Protein AF-A0A0C1TWB6-F1 (afdb_monomer_lite)

pLDDT: mean 83.45, std 16.34, range [45.53, 97.56]

Radius of gyration: 13.62 Å; chains: 1; bounding box: 22×37×39 Å

Organism: NCBI:txid1418104

Structure (mmCIF, N/CA/C/O backbone):
data_AF-A0A0C1TWB6-F1
#
_entry.id   AF-A0A0C1TWB6-F1
#
loop_
_atom_site.group_PDB
_atom_site.id
_atom_site.type_symbol
_atom_site.label_atom_id
_atom_site.label_alt_id
_atom_site.label_comp_id
_atom_site.label_asym_id
_atom_site.label_entity_id
_atom_site.label_seq_id
_atom_site.pdbx_PDB_ins_code
_atom_site.Car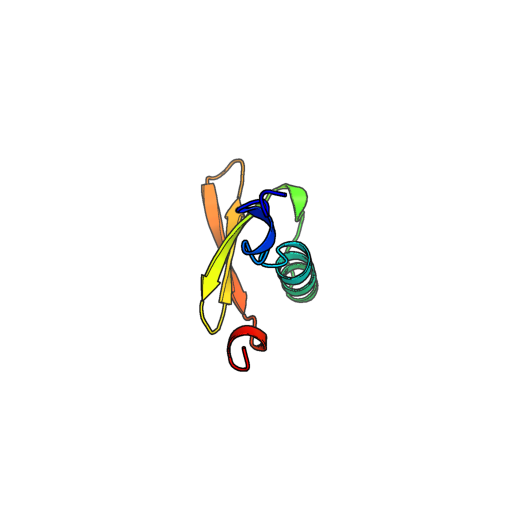tn_x
_atom_site.Cartn_y
_atom_site.Cartn_z
_atom_site.occupancy
_atom_site.B_iso_or_equiv
_atom_site.auth_seq_id
_atom_site.auth_comp_id
_atom_site.auth_asym_id
_atom_site.auth_atom_id
_atom_site.pdbx_PDB_model_num
ATOM 1 N N . MET A 1 1 ? 3.610 28.619 25.501 1.00 45.53 1 MET A N 1
ATOM 2 C CA . MET A 1 1 ? 3.978 27.343 24.848 1.00 45.53 1 MET A CA 1
ATOM 3 C C . MET A 1 1 ? 2.874 26.979 23.868 1.00 45.53 1 MET A C 1
ATOM 5 O O . MET A 1 1 ? 1.807 26.573 24.305 1.00 45.53 1 MET A O 1
ATOM 9 N N . GLY A 1 2 ? 3.074 27.216 22.570 1.00 53.12 2 GLY A N 1
ATOM 10 C CA . GLY A 1 2 ? 2.095 26.828 21.553 1.00 53.12 2 GLY A CA 1
ATOM 11 C C . GLY A 1 2 ? 2.199 25.331 21.287 1.00 53.12 2 GLY A C 1
ATOM 12 O O . GLY A 1 2 ? 3.270 24.855 20.916 1.00 53.12 2 GLY A O 1
ATOM 13 N N . LYS A 1 3 ? 1.117 24.577 21.500 1.00 58.75 3 LYS A N 1
ATOM 14 C CA . LYS A 1 3 ? 1.037 23.208 20.986 1.00 58.75 3 LYS A CA 1
ATOM 15 C C . LYS A 1 3 ? 1.019 23.284 19.461 1.00 58.75 3 LYS A C 1
ATOM 17 O O . LYS A 1 3 ? 0.240 24.033 18.880 1.00 58.75 3 LYS A O 1
ATOM 22 N N . SER A 1 4 ? 1.915 22.536 18.828 1.00 68.75 4 SER A N 1
ATOM 23 C CA . SER A 1 4 ? 1.957 22.396 17.376 1.00 68.75 4 SER A CA 1
ATOM 24 C C . SER A 1 4 ? 0.655 21.758 16.892 1.00 68.75 4 SER A C 1
ATOM 26 O O . SER A 1 4 ? 0.266 20.717 17.420 1.00 68.75 4 SER A O 1
ATOM 28 N N . ILE A 1 5 ? 0.004 22.328 15.876 1.00 60.91 5 ILE A N 1
ATOM 29 C CA . ILE A 1 5 ? -1.203 21.752 15.245 1.00 60.91 5 ILE A CA 1
ATOM 30 C C . ILE A 1 5 ? -0.914 20.325 14.726 1.00 60.91 5 ILE A C 1
ATOM 32 O O . ILE A 1 5 ? -1.793 19.469 14.675 1.00 60.91 5 ILE A O 1
ATOM 36 N N . PHE A 1 6 ? 0.359 20.018 14.451 1.00 58.22 6 PHE A N 1
ATOM 37 C CA . PHE A 1 6 ? 0.822 18.684 14.069 1.00 58.22 6 PHE A CA 1
ATOM 38 C C . PHE A 1 6 ? 0.762 17.640 15.194 1.00 58.22 6 PHE A C 1
ATOM 40 O O . PHE A 1 6 ? 0.841 16.452 14.906 1.00 58.22 6 PHE A O 1
ATOM 47 N N . SER A 1 7 ? 0.604 18.044 16.458 1.00 56.81 7 SER A N 1
ATOM 48 C CA . SER A 1 7 ? 0.475 17.102 17.582 1.00 56.81 7 SER A CA 1
ATOM 49 C C . SER A 1 7 ? -0.884 16.393 17.630 1.00 56.81 7 SER A C 1
ATOM 51 O O . SER A 1 7 ? -0.988 15.319 18.217 1.00 56.81 7 SER A O 1
ATOM 53 N N . GLU A 1 8 ? -1.902 16.958 16.975 1.00 53.06 8 GLU A N 1
ATOM 54 C CA . GLU A 1 8 ? -3.251 16.383 16.864 1.00 53.06 8 GLU A CA 1
ATOM 55 C C . GLU A 1 8 ? -3.488 15.692 15.515 1.00 53.06 8 GLU A C 1
ATOM 57 O O . GLU A 1 8 ? -4.436 14.918 15.363 1.00 53.06 8 GLU A O 1
ATOM 62 N N . LEU A 1 9 ? -2.595 15.907 14.541 1.00 50.69 9 LEU A N 1
ATOM 63 C CA . LEU A 1 9 ? -2.533 15.093 13.335 1.00 50.69 9 LEU A CA 1
ATOM 64 C C . LEU A 1 9 ? -2.108 13.680 13.746 1.00 50.69 9 LEU A C 1
ATOM 66 O O . LEU A 1 9 ? -0.923 13.365 13.834 1.00 50.69 9 LEU A O 1
ATOM 70 N N . LYS A 1 10 ? -3.093 12.801 13.980 1.00 51.28 10 LYS A N 1
ATOM 71 C CA . LYS A 1 10 ? -2.886 11.351 13.921 1.00 51.28 10 LYS A CA 1
ATOM 72 C C . LYS A 1 10 ? -2.291 11.071 12.547 1.00 51.28 10 LYS A C 1
ATOM 74 O O . LYS A 1 10 ? -3.022 10.999 11.561 1.00 51.28 10 LYS A O 1
ATOM 79 N N . ILE A 1 11 ? -0.968 10.940 12.483 1.00 55.50 11 ILE A N 1
ATOM 80 C CA . ILE A 1 11 ? -0.278 10.371 11.333 1.00 55.50 11 ILE A CA 1
ATOM 81 C C . ILE A 1 11 ? -0.894 8.986 11.205 1.00 55.50 11 ILE A C 1
ATOM 83 O O . ILE A 1 11 ? -0.614 8.099 12.011 1.00 55.50 11 ILE A O 1
ATOM 87 N N . TYR A 1 12 ? -1.847 8.831 10.285 1.00 62.12 12 TYR A N 1
ATOM 88 C CA . TYR A 1 12 ? -2.358 7.514 9.963 1.00 62.12 12 TYR A CA 1
ATOM 89 C C . TYR A 1 12 ? -1.128 6.717 9.556 1.00 62.12 12 TYR A C 1
ATOM 91 O O . TYR A 1 12 ? -0.390 7.167 8.675 1.00 62.12 12 TYR A O 1
ATOM 99 N N . ASP A 1 13 ? -0.844 5.632 10.277 1.00 75.56 13 ASP A N 1
ATOM 100 C CA . ASP A 1 13 ? 0.426 4.937 10.137 1.00 75.56 13 ASP A CA 1
ATOM 101 C C . ASP A 1 13 ? 0.450 4.216 8.789 1.00 75.56 13 ASP A C 1
ATOM 103 O O . ASP A 1 13 ? 0.102 3.045 8.656 1.00 75.56 13 ASP A O 1
ATOM 107 N N . TYR A 1 14 ? 0.815 4.961 7.749 1.00 83.00 14 TYR A N 1
ATOM 108 C CA . TYR A 1 14 ? 0.924 4.469 6.388 1.00 83.00 14 TYR A CA 1
ATOM 109 C C . TYR A 1 14 ? 1.876 3.272 6.336 1.00 83.00 14 TYR A C 1
ATOM 111 O O . TYR A 1 14 ? 1.679 2.385 5.512 1.00 83.00 14 TYR A O 1
ATOM 119 N N . LYS A 1 15 ? 2.855 3.185 7.251 1.00 88.88 15 LYS A N 1
ATOM 120 C CA . LYS A 1 15 ? 3.755 2.032 7.355 1.00 88.88 15 LYS A CA 1
ATOM 121 C C . LYS A 1 15 ? 2.982 0.769 7.702 1.00 88.88 15 LYS A C 1
ATOM 123 O O . LYS A 1 15 ? 3.256 -0.286 7.141 1.00 88.88 15 LYS A O 1
ATOM 128 N N . GLU A 1 16 ? 1.992 0.865 8.582 1.00 89.06 16 GLU A N 1
ATOM 129 C CA . GLU A 1 16 ? 1.116 -0.257 8.904 1.00 89.06 16 GLU A CA 1
ATOM 130 C C . GLU A 1 16 ? 0.274 -0.681 7.691 1.00 89.06 16 GLU A C 1
ATOM 132 O O . GLU A 1 16 ? 0.186 -1.878 7.400 1.00 89.06 16 GLU A O 1
ATOM 137 N N . ALA A 1 17 ? -0.272 0.284 6.942 1.00 90.62 17 ALA A N 1
ATOM 138 C CA . ALA A 1 17 ? -1.009 0.015 5.707 1.00 90.62 17 ALA A CA 1
ATOM 139 C C . ALA A 1 17 ? -0.125 -0.703 4.668 1.00 90.62 17 ALA A C 1
ATOM 141 O O . ALA A 1 17 ? -0.530 -1.727 4.112 1.00 90.62 17 ALA A O 1
ATOM 142 N N . PHE A 1 18 ? 1.111 -0.236 4.459 1.00 94.12 18 PHE A N 1
ATOM 143 C CA . PHE A 1 18 ? 2.086 -0.895 3.583 1.00 94.12 18 PHE A CA 1
ATOM 144 C C . PHE A 1 18 ? 2.458 -2.294 4.078 1.00 94.12 18 PHE A C 1
ATOM 146 O O . PHE A 1 18 ? 2.424 -3.241 3.297 1.00 94.12 18 PHE A O 1
ATOM 153 N N . ASN A 1 19 ? 2.729 -2.471 5.373 1.00 93.19 19 ASN A N 1
ATOM 154 C CA . ASN A 1 19 ? 3.026 -3.784 5.953 1.00 93.19 19 ASN A CA 1
ATOM 155 C C . ASN A 1 19 ? 1.888 -4.785 5.711 1.00 93.19 19 ASN A C 1
ATOM 157 O O . ASN A 1 19 ? 2.135 -5.956 5.414 1.00 93.19 19 ASN A O 1
ATOM 161 N N . HIS A 1 20 ? 0.635 -4.340 5.828 1.00 92.25 20 HIS A N 1
ATOM 162 C CA . HIS A 1 20 ? -0.517 -5.186 5.546 1.00 92.25 20 HIS A CA 1
ATOM 163 C C . HIS A 1 20 ? -0.656 -5.486 4.046 1.00 92.25 20 HIS A C 1
ATOM 165 O O . HIS A 1 20 ? -0.861 -6.641 3.670 1.00 92.25 20 HIS A O 1
ATOM 171 N N . ALA A 1 21 ? -0.491 -4.479 3.187 1.00 94.50 21 ALA A N 1
ATOM 172 C CA . ALA A 1 21 ? -0.528 -4.642 1.736 1.00 94.50 21 ALA A CA 1
ATOM 173 C C . ALA A 1 21 ? 0.547 -5.624 1.238 1.00 94.50 21 ALA A C 1
ATOM 175 O O . ALA A 1 21 ? 0.238 -6.516 0.449 1.00 94.50 21 ALA A O 1
ATOM 176 N N . ILE A 1 22 ? 1.776 -5.542 1.760 1.00 95.69 22 ILE A N 1
ATOM 177 C CA . ILE A 1 22 ? 2.881 -6.465 1.446 1.00 95.69 22 ILE A CA 1
ATOM 178 C C . ILE A 1 22 ? 2.512 -7.898 1.846 1.00 95.69 22 ILE A C 1
ATOM 180 O O . ILE A 1 22 ? 2.613 -8.811 1.029 1.00 95.69 22 ILE A O 1
ATOM 184 N N . LYS A 1 23 ? 1.972 -8.104 3.057 1.00 94.69 23 LYS A N 1
ATOM 185 C CA . LYS A 1 23 ? 1.470 -9.423 3.497 1.00 94.69 23 LYS A CA 1
ATOM 186 C C . LYS A 1 23 ? 0.337 -9.963 2.617 1.00 94.69 23 LYS A C 1
ATOM 188 O O . LYS A 1 23 ? 0.128 -11.172 2.571 1.00 94.69 23 LYS A O 1
ATOM 193 N N . LYS A 1 24 ? -0.407 -9.086 1.938 1.00 94.31 24 LYS A N 1
ATOM 194 C CA . LYS A 1 24 ? -1.484 -9.431 0.997 1.00 94.31 24 LYS A CA 1
ATOM 195 C C . LYS A 1 24 ? -1.023 -9.530 -0.462 1.00 94.31 24 LYS A C 1
ATOM 197 O O . LYS A 1 24 ? -1.856 -9.797 -1.323 1.00 94.31 24 LYS A O 1
ATOM 202 N N . GLY A 1 25 ? 0.272 -9.367 -0.736 1.00 95.19 25 GLY A N 1
ATOM 203 C CA . GLY A 1 25 ? 0.858 -9.588 -2.057 1.00 95.19 25 GLY A CA 1
ATOM 204 C C . GLY A 1 25 ? 1.226 -8.325 -2.834 1.00 95.19 25 GLY A C 1
ATOM 205 O O . GLY A 1 25 ? 1.497 -8.430 -4.030 1.00 95.19 25 GLY A O 1
ATOM 206 N N . MET A 1 26 ? 1.266 -7.148 -2.198 1.00 95.62 26 MET A N 1
ATOM 207 C CA . MET A 1 26 ? 1.861 -5.965 -2.824 1.00 95.62 26 MET A CA 1
ATOM 208 C C . MET A 1 26 ? 3.334 -6.230 -3.145 1.00 95.62 26 MET A C 1
ATOM 210 O O . MET A 1 26 ? 4.128 -6.555 -2.263 1.00 95.62 26 MET A O 1
ATOM 214 N N . LYS A 1 27 ? 3.688 -6.061 -4.419 1.00 94.81 27 LYS A N 1
ATOM 215 C CA . LYS A 1 27 ? 5.064 -6.112 -4.917 1.00 94.81 27 LYS A CA 1
ATOM 216 C C . LYS A 1 27 ? 5.576 -4.691 -5.112 1.00 94.81 27 LYS A C 1
ATOM 218 O O . LYS A 1 27 ? 4.793 -3.831 -5.507 1.00 94.81 27 LYS A O 1
ATOM 223 N N . ASN A 1 28 ? 6.866 -4.484 -4.856 1.00 95.56 28 ASN A N 1
ATOM 224 C CA . ASN A 1 28 ? 7.555 -3.196 -4.985 1.00 95.56 28 ASN A CA 1
ATOM 225 C C . ASN A 1 28 ? 6.805 -2.046 -4.283 1.00 95.56 28 ASN A C 1
ATOM 227 O O . ASN A 1 28 ? 6.280 -1.156 -4.947 1.00 95.56 28 ASN A O 1
ATOM 231 N N . PRO A 1 29 ? 6.701 -2.057 -2.943 1.00 94.94 29 PRO A N 1
ATOM 232 C CA . PRO A 1 29 ? 5.973 -1.025 -2.203 1.00 94.94 29 PRO A CA 1
ATOM 233 C C . PRO A 1 29 ? 6.474 0.402 -2.486 1.00 94.94 29 PRO A C 1
ATOM 235 O O . PRO A 1 29 ? 5.665 1.324 -2.453 1.00 94.94 29 PRO A O 1
ATOM 238 N N . ASP A 1 30 ? 7.751 0.572 -2.842 1.00 96.00 30 ASP A N 1
ATOM 239 C CA . ASP A 1 30 ? 8.348 1.865 -3.213 1.00 96.00 30 ASP A CA 1
ATOM 240 C C . ASP A 1 30 ? 7.740 2.479 -4.489 1.00 96.00 30 ASP A C 1
ATOM 242 O O . ASP A 1 30 ? 7.765 3.697 -4.665 1.00 96.00 30 ASP A O 1
ATOM 246 N N . ASP A 1 31 ? 7.125 1.664 -5.357 1.00 97.44 31 ASP A N 1
ATOM 247 C CA . ASP A 1 31 ? 6.416 2.135 -6.555 1.00 97.44 31 ASP A CA 1
ATOM 248 C C . ASP A 1 31 ? 5.028 2.707 -6.229 1.00 97.44 31 ASP A C 1
ATOM 250 O O . ASP A 1 31 ? 4.343 3.237 -7.111 1.00 97.44 31 ASP A O 1
ATOM 254 N N . TYR A 1 32 ? 4.579 2.602 -4.976 1.00 96.69 32 TYR A N 1
ATOM 255 C CA . TYR A 1 32 ? 3.246 2.990 -4.545 1.00 96.69 32 TYR A CA 1
ATOM 256 C C . TYR A 1 32 ? 3.285 4.094 -3.492 1.00 96.69 32 TYR A C 1
ATOM 258 O O . TYR A 1 32 ? 4.119 4.136 -2.598 1.00 96.69 32 TYR A O 1
ATOM 266 N N . MET A 1 33 ? 2.296 4.976 -3.565 1.00 95.38 33 MET A N 1
ATOM 267 C CA . MET A 1 33 ? 2.023 5.998 -2.567 1.00 95.38 33 MET A CA 1
ATOM 268 C C . MET A 1 33 ? 0.736 5.638 -1.832 1.00 95.38 33 MET A C 1
ATOM 270 O O . MET A 1 33 ? -0.283 5.339 -2.462 1.00 95.38 33 MET A O 1
ATOM 274 N N . TYR A 1 34 ? 0.768 5.676 -0.501 1.00 94.31 34 TYR A N 1
ATOM 275 C CA . TYR A 1 34 ? -0.449 5.562 0.296 1.00 94.31 34 TYR A CA 1
ATOM 276 C C . TYR A 1 34 ? -1.352 6.773 0.034 1.00 94.31 34 TYR A C 1
ATOM 278 O O . TYR A 1 34 ? -0.877 7.908 0.000 1.00 94.31 34 TYR A O 1
ATOM 286 N 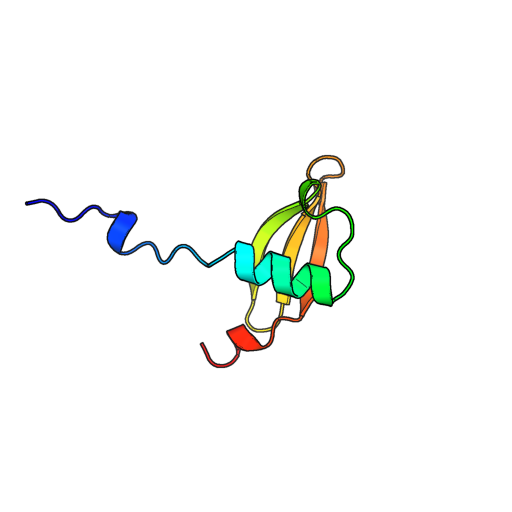N . MET A 1 35 ? -2.648 6.529 -0.161 1.00 93.31 35 MET A N 1
ATOM 287 C CA . MET A 1 35 ? -3.611 7.585 -0.471 1.00 93.31 35 MET A CA 1
ATOM 288 C C . MET A 1 35 ? -4.575 7.809 0.686 1.00 93.31 35 MET A C 1
ATOM 290 O O . MET A 1 35 ? -4.545 8.841 1.348 1.00 93.31 35 MET A O 1
ATOM 294 N N . TYR A 1 36 ? -5.465 6.847 0.896 1.00 90.94 36 TYR A N 1
ATOM 295 C CA . TYR A 1 36 ? -6.500 6.911 1.911 1.00 90.94 36 TYR A CA 1
ATOM 29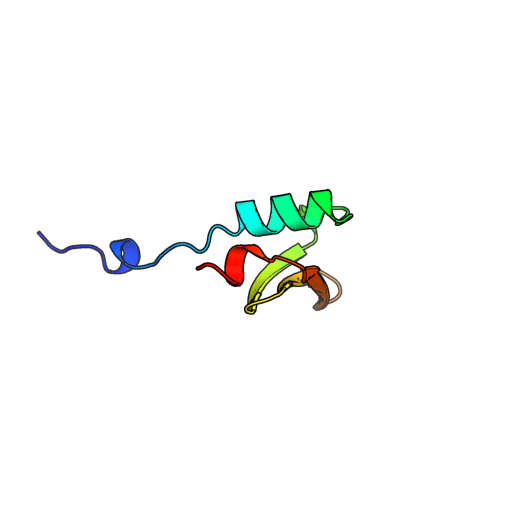6 C C . TYR A 1 36 ? -6.955 5.501 2.261 1.00 90.94 36 TYR A C 1
ATOM 298 O O . TYR A 1 36 ? -6.740 4.545 1.511 1.00 90.94 3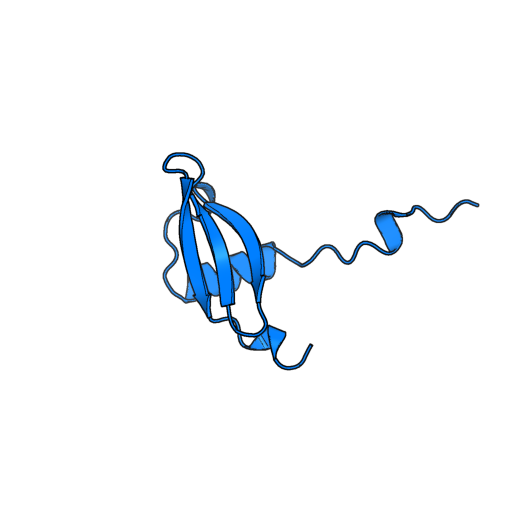6 TYR A O 1
ATOM 306 N N . SER A 1 37 ? -7.659 5.403 3.377 1.00 89.06 37 SER A N 1
ATOM 307 C CA . SER A 1 37 ? -8.287 4.173 3.824 1.00 89.06 37 SER A CA 1
ATOM 308 C C . SER A 1 37 ? -9.785 4.361 3.957 1.00 89.06 37 SER A C 1
ATOM 310 O O . SER A 1 37 ? -10.295 5.439 4.248 1.00 89.06 37 SER A O 1
ATOM 312 N N . THR A 1 38 ? -10.493 3.265 3.753 1.00 88.38 38 THR A N 1
ATOM 313 C CA . THR A 1 38 ? -11.901 3.091 4.094 1.00 88.38 38 THR A CA 1
ATOM 314 C C . THR A 1 38 ?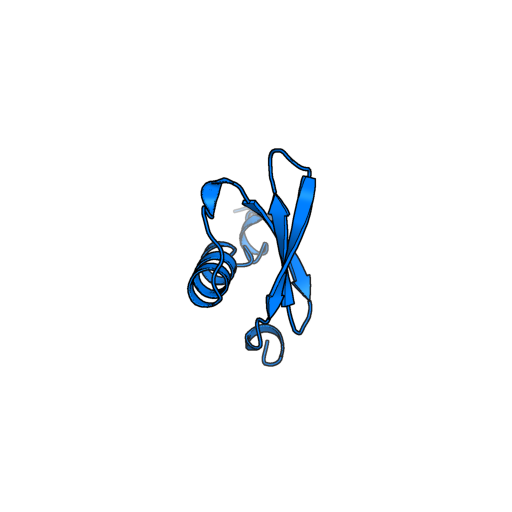 -12.002 2.118 5.264 1.00 88.38 38 THR A C 1
ATOM 316 O O . THR A 1 38 ? -11.014 1.489 5.652 1.00 88.38 38 THR A O 1
ATOM 319 N N . LYS A 1 39 ? -13.215 1.911 5.786 1.00 84.62 39 LYS A N 1
ATOM 320 C CA . LYS A 1 39 ? -13.480 0.952 6.871 1.00 84.62 39 LYS A CA 1
ATOM 321 C C . LYS A 1 39 ? -12.966 -0.469 6.587 1.00 84.62 39 LYS A C 1
ATOM 323 O O . LYS A 1 39 ? -12.710 -1.221 7.519 1.00 84.62 39 LYS A O 1
ATOM 328 N N . LEU A 1 40 ? -12.829 -0.842 5.313 1.00 88.88 40 LEU A N 1
ATOM 329 C CA . LEU A 1 40 ? -12.482 -2.203 4.907 1.00 88.88 40 LEU A CA 1
ATOM 330 C C . LEU A 1 40 ? -11.195 -2.315 4.104 1.00 88.88 40 LEU A C 1
ATOM 332 O O . LEU A 1 40 ? -10.705 -3.430 3.965 1.00 88.88 40 LEU A O 1
ATOM 336 N N . LYS A 1 41 ? -10.689 -1.231 3.512 1.00 92.56 41 LYS A N 1
ATOM 337 C CA . LYS A 1 41 ? -9.592 -1.282 2.536 1.00 92.56 41 LYS A CA 1
ATOM 338 C C . LYS A 1 41 ? -8.680 -0.073 2.629 1.00 92.56 41 LYS A C 1
ATOM 340 O O . LYS A 1 41 ? -9.177 1.040 2.788 1.00 92.56 41 LYS A O 1
ATOM 345 N N . ASP A 1 42 ? -7.397 -0.299 2.393 1.00 93.81 42 ASP A N 1
ATOM 346 C CA . ASP A 1 42 ? -6.394 0.736 2.166 1.00 93.81 42 ASP A CA 1
ATOM 347 C C . ASP A 1 42 ? -6.137 0.868 0.665 1.00 93.81 42 ASP A C 1
ATOM 349 O O . ASP A 1 42 ? -6.045 -0.138 -0.048 1.00 93.81 42 ASP A O 1
ATOM 353 N N . TYR A 1 43 ? -6.040 2.107 0.188 1.00 95.12 43 TYR A N 1
ATOM 354 C CA . TYR A 1 43 ? -5.855 2.438 -1.219 1.00 95.12 43 TYR A CA 1
ATOM 355 C C . TYR A 1 43 ? -4.472 3.031 -1.451 1.00 95.12 43 TYR A C 1
ATOM 357 O O . TYR A 1 43 ? -4.026 3.938 -0.744 1.00 95.12 43 TYR A O 1
ATOM 365 N N . PHE A 1 44 ? -3.829 2.545 -2.505 1.00 96.62 44 PHE A N 1
ATOM 366 C CA . PHE A 1 44 ? -2.495 2.946 -2.912 1.00 96.62 44 PHE A CA 1
ATOM 367 C C . PHE A 1 44 ? -2.521 3.345 -4.377 1.00 96.62 44 PHE A C 1
ATOM 369 O O . PHE A 1 44 ? -3.222 2.735 -5.188 1.00 96.62 44 PHE A O 1
ATOM 376 N N . LYS A 1 45 ? -1.742 4.363 -4.721 1.00 97.56 45 LYS A N 1
ATOM 377 C CA . LYS A 1 45 ? -1.594 4.845 -6.088 1.00 97.56 45 LYS A CA 1
ATOM 378 C C . LYS A 1 45 ? -0.187 4.560 -6.568 1.00 97.56 45 LYS A C 1
ATOM 380 O O . LYS A 1 45 ? 0.772 4.976 -5.929 1.00 97.56 45 LYS A O 1
ATOM 385 N N . HIS A 1 46 ? -0.067 3.892 -7.702 1.00 97.56 46 HIS A N 1
ATOM 386 C CA . HIS A 1 46 ? 1.217 3.674 -8.344 1.00 97.56 46 HIS A CA 1
ATOM 387 C C . HIS A 1 46 ? 1.802 5.017 -8.802 1.00 97.56 46 HIS A C 1
ATOM 389 O O . HIS A 1 46 ? 1.113 5.810 -9.451 1.00 97.56 46 HIS A O 1
ATOM 395 N N . TYR A 1 47 ? 3.069 5.275 -8.489 1.00 95.12 47 TYR A N 1
ATOM 396 C CA . TYR A 1 47 ? 3.738 6.549 -8.743 1.00 95.12 47 TYR A CA 1
ATOM 397 C C . TYR A 1 47 ? 3.736 6.895 -10.238 1.00 95.12 47 TYR A C 1
ATOM 399 O O . TYR A 1 47 ? 3.209 7.939 -10.633 1.00 95.12 47 TYR A O 1
ATOM 407 N N . TYR A 1 48 ? 4.234 5.960 -11.055 1.00 94.62 48 TYR A N 1
ATOM 408 C CA . TYR A 1 48 ? 4.390 6.116 -12.504 1.00 94.62 48 TYR A CA 1
ATOM 409 C C . TYR A 1 48 ? 3.070 6.014 -13.282 1.00 94.62 48 TYR A C 1
ATOM 411 O O . TYR A 1 48 ? 2.678 6.950 -13.971 1.00 94.62 48 TYR A O 1
ATOM 419 N N . THR A 1 49 ? 2.346 4.897 -13.155 1.00 96.94 49 THR A N 1
ATOM 420 C CA . THR A 1 49 ? 1.143 4.630 -13.967 1.00 96.94 49 THR A CA 1
ATOM 421 C C . THR A 1 49 ? -0.099 5.365 -13.474 1.00 96.94 49 THR A C 1
ATOM 423 O O . THR A 1 49 ? -1.130 5.347 -14.142 1.00 96.94 49 THR A O 1
ATOM 426 N N . ARG A 1 50 ? -0.040 5.969 -12.277 1.00 95.69 50 ARG A N 1
ATOM 427 C CA . ARG A 1 50 ? -1.168 6.627 -11.593 1.00 95.69 50 ARG A CA 1
ATOM 428 C C . ARG A 1 50 ? -2.361 5.701 -11.325 1.00 95.69 50 ARG A C 1
ATOM 430 O O . ARG A 1 50 ? -3.401 6.186 -10.880 1.00 95.69 50 ARG A O 1
ATOM 437 N N . SER A 1 51 ? -2.198 4.396 -11.549 1.00 97.38 51 SER A N 1
ATOM 438 C CA . SER A 1 51 ? -3.218 3.374 -11.325 1.00 97.38 51 SER A CA 1
ATOM 439 C C . SER A 1 51 ? -3.404 3.114 -9.835 1.00 97.38 51 SER A C 1
ATOM 441 O O . SER A 1 51 ? -2.467 3.267 -9.050 1.00 97.38 51 SER A O 1
ATOM 443 N N . TYR A 1 52 ? -4.609 2.708 -9.443 1.00 96.94 52 TYR A N 1
ATOM 444 C CA . TYR A 1 52 ? -4.932 2.411 -8.050 1.00 96.94 52 TYR A CA 1
ATOM 445 C C . TYR A 1 52 ? -4.954 0.908 -7.793 1.00 96.94 52 TYR A C 1
ATOM 447 O O . TYR A 1 52 ? -5.492 0.137 -8.585 1.00 96.94 52 TYR A O 1
ATOM 455 N N . VAL A 1 53 ? -4.430 0.518 -6.636 1.00 96.88 53 VAL A N 1
ATOM 456 C CA . VAL A 1 53 ? -4.600 -0.815 -6.053 1.00 96.88 53 VAL A CA 1
ATOM 457 C C . VAL A 1 53 ? -5.172 -0.667 -4.648 1.00 96.88 53 VAL A C 1
ATOM 459 O O . VAL A 1 53 ? -4.986 0.358 -3.990 1.00 96.88 53 VAL A O 1
ATOM 462 N N . SER A 1 54 ? -5.897 -1.680 -4.182 1.00 95.81 54 SER A N 1
ATOM 463 C CA . SER A 1 54 ? -6.467 -1.663 -2.835 1.00 95.81 54 SER A CA 1
ATOM 464 C C . SER A 1 54 ? -6.336 -3.018 -2.167 1.00 95.81 54 SER A C 1
ATOM 466 O O . SER A 1 54 ? -6.475 -4.053 -2.818 1.00 95.81 54 SER A O 1
ATOM 468 N N . TYR A 1 55 ? -6.101 -2.996 -0.860 1.00 94.88 55 TYR A N 1
ATOM 469 C CA . TYR A 1 55 ? -5.954 -4.193 -0.041 1.00 94.88 55 TYR A CA 1
ATOM 470 C C . TYR A 1 55 ? -6.904 -4.102 1.141 1.00 94.88 55 TYR A C 1
ATOM 472 O O . TYR A 1 55 ? -7.037 -3.044 1.749 1.00 94.88 55 TYR A O 1
ATOM 480 N N . PHE A 1 56 ? -7.585 -5.201 1.468 1.00 91.75 56 PHE A N 1
ATOM 481 C CA . PHE A 1 56 ? -8.455 -5.230 2.642 1.00 91.75 56 PHE A CA 1
ATOM 482 C C . PHE A 1 56 ? -7.654 -4.926 3.904 1.00 91.75 56 PHE A C 1
ATOM 484 O O . PHE A 1 56 ? -6.582 -5.484 4.058 1.00 91.75 56 PHE A O 1
ATOM 491 N N . ASN A 1 57 ? -8.170 -4.099 4.805 1.00 86.31 57 ASN A N 1
ATOM 492 C CA . ASN A 1 57 ? -7.618 -3.852 6.129 1.00 86.31 57 ASN A CA 1
ATOM 493 C C . ASN A 1 57 ? -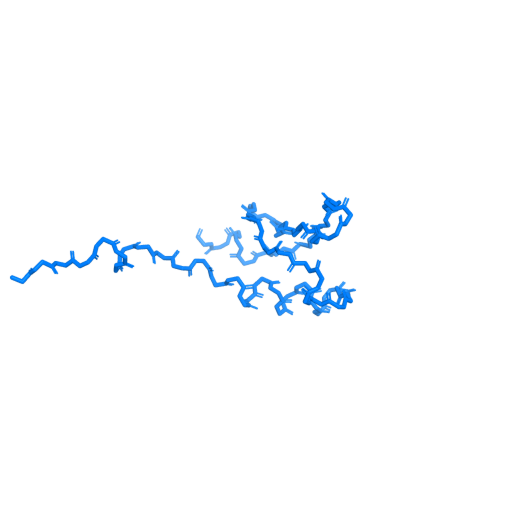8.770 -3.757 7.138 1.00 86.31 57 ASN A C 1
ATOM 495 O O . ASN A 1 57 ? -9.435 -2.731 7.271 1.00 86.31 57 ASN A O 1
ATOM 499 N N . LEU A 1 58 ? -9.013 -4.864 7.844 1.00 78.88 58 LEU A N 1
ATOM 500 C CA . LEU A 1 58 ? -10.112 -4.989 8.805 1.00 78.88 58 LEU A CA 1
ATOM 501 C C . LEU A 1 58 ? -9.833 -4.256 10.125 1.00 78.88 58 LEU A C 1
ATOM 503 O O . LEU A 1 58 ? -10.747 -4.108 10.932 1.00 78.88 58 LEU A O 1
ATOM 507 N N . LYS A 1 59 ? -8.608 -3.754 10.358 1.00 71.06 59 LYS A N 1
ATOM 508 C CA . LYS A 1 59 ? -8.321 -2.945 11.554 1.00 71.06 59 LYS A CA 1
ATOM 509 C C . LYS A 1 59 ? -9.135 -1.656 11.579 1.00 71.06 59 LYS A C 1
ATOM 511 O O . LYS A 1 59 ? -9.455 -1.176 12.658 1.00 71.06 59 LYS A O 1
ATOM 516 N N . ASN A 1 60 ? -9.530 -1.140 10.416 1.00 62.69 60 ASN A N 1
ATOM 517 C CA . ASN A 1 60 ? -10.384 0.044 10.321 1.00 62.69 60 ASN A CA 1
ATOM 518 C C . ASN A 1 60 ? -11.840 -0.221 10.761 1.00 62.69 60 ASN A C 1
ATOM 520 O O . ASN A 1 60 ? -12.602 0.729 10.897 1.00 62.69 60 ASN A O 1
ATOM 524 N N . ILE A 1 61 ? -12.248 -1.479 10.992 1.00 62.41 61 ILE A N 1
ATOM 525 C CA . ILE A 1 61 ? -13.598 -1.819 11.479 1.00 62.41 61 ILE A CA 1
ATOM 526 C C . ILE A 1 61 ? -13.747 -1.542 12.976 1.00 62.41 61 ILE A C 1
ATOM 528 O O . ILE A 1 61 ? -14.821 -1.127 13.403 1.00 62.41 61 ILE A O 1
ATOM 532 N N . PHE A 1 62 ? -12.689 -1.786 13.751 1.00 59.59 62 PHE A N 1
ATOM 533 C CA . PHE A 1 62 ? -12.680 -1.702 15.216 1.00 59.59 62 PHE A CA 1
ATOM 534 C C . PHE A 1 62 ? -12.020 -0.412 15.733 1.00 59.59 62 PHE A C 1
ATOM 536 O O . PHE A 1 62 ? -11.627 -0.353 16.897 1.00 59.59 62 PHE A O 1
ATOM 543 N N . LYS A 1 63 ? -11.833 0.576 14.851 1.00 55.47 63 LYS A N 1
ATOM 544 C CA . LYS A 1 63 ? -11.133 1.835 15.119 1.00 55.47 63 LYS A CA 1
ATOM 545 C C . LYS A 1 63 ? -12.106 2.985 15.337 1.00 55.47 63 LYS A C 1
ATOM 547 O O . LYS A 1 63 ? -13.183 2.957 14.700 1.00 55.47 63 LYS A O 1
#

Secondary structure (DSSP, 8-state):
-PPPGGGT-----HHHHHHHHHHTT---GGGEEEEEE-SSEEEEEETTT--EEEEE-GGGG--

Foldseek 3Di:
DDDDPVVPPPPVPVVVLLVQVVVVPDDPCVQWDWDDDDCFWTWIAGNPVRDIDIDTDNVSVVD

Sequence (63 aa):
MGKSIFSELKIYDYKEAFNHAIKKGMKNPDDYMYMYSTKLKDYFKHYYTRSYVSYFNLKNIFK